Protein AF-A0A0M3HLS8-F1 (afdb_monomer_lite)

Structure (mmCIF, N/CA/C/O backbone):
data_AF-A0A0M3HLS8-F1
#
_entry.id   AF-A0A0M3HLS8-F1
#
loop_
_atom_site.group_PDB
_atom_site.id
_atom_site.type_symbol
_atom_site.label_atom_id
_atom_site.label_alt_id
_atom_site.label_comp_id
_atom_site.label_asym_id
_atom_site.label_entity_id
_atom_site.label_seq_id
_atom_site.pdbx_PDB_ins_code
_atom_site.Cartn_x
_atom_site.Cartn_y
_atom_site.Cartn_z
_atom_site.occupancy
_atom_site.B_iso_or_equiv
_atom_site.auth_seq_id
_atom_site.auth_comp_id
_atom_site.auth_asym_id
_atom_site.auth_atom_id
_atom_site.pdbx_PDB_model_num
ATOM 1 N N . MET A 1 1 ? 12.451 -4.312 -27.061 1.00 71.25 1 MET A N 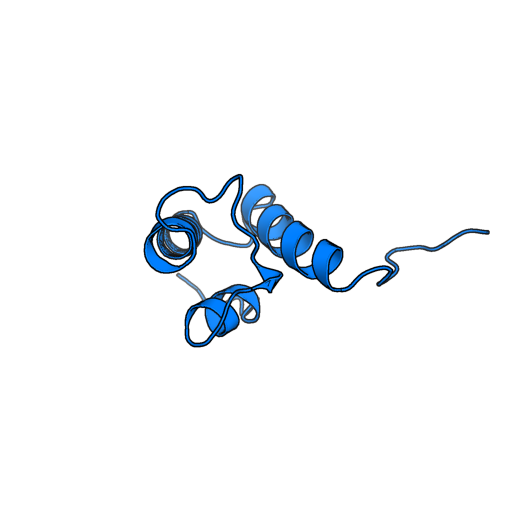1
ATOM 2 C CA . MET A 1 1 ? 11.036 -4.570 -26.718 1.00 71.25 1 MET A CA 1
ATOM 3 C C . MET A 1 1 ? 10.605 -3.487 -25.747 1.00 71.25 1 MET A C 1
ATOM 5 O O . MET A 1 1 ? 11.388 -3.192 -24.855 1.00 71.25 1 MET A O 1
ATOM 9 N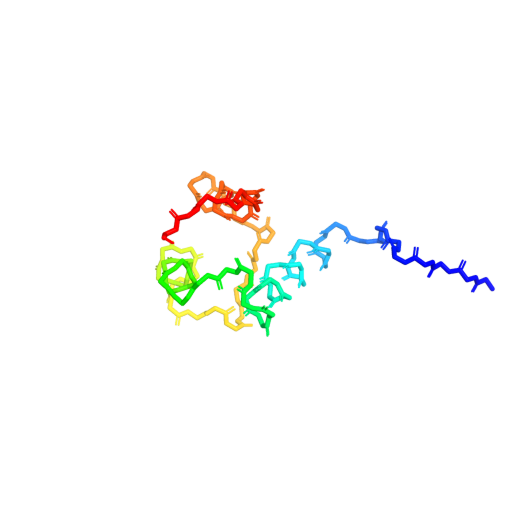 N . ALA A 1 2 ? 9.441 -2.866 -25.949 1.00 85.88 2 ALA A N 1
ATOM 10 C CA . ALA A 1 2 ? 8.906 -1.847 -25.047 1.00 85.88 2 ALA A CA 1
ATOM 11 C C . ALA A 1 2 ? 7.499 -2.261 -24.602 1.00 85.88 2 ALA A C 1
ATOM 13 O O . ALA A 1 2 ? 6.696 -2.681 -25.433 1.00 85.88 2 ALA A O 1
ATOM 14 N N . LEU A 1 3 ? 7.237 -2.159 -23.301 1.00 81.31 3 LEU A N 1
ATOM 15 C CA . LEU A 1 3 ? 5.947 -2.421 -22.671 1.00 81.31 3 LEU A CA 1
ATOM 16 C C . LEU A 1 3 ? 5.583 -1.170 -21.866 1.00 81.31 3 LEU A C 1
ATOM 18 O O . LEU A 1 3 ? 6.339 -0.777 -20.981 1.00 81.31 3 LEU A O 1
ATOM 22 N N . GLY A 1 4 ? 4.471 -0.520 -22.205 1.00 82.31 4 GLY A N 1
ATOM 23 C CA . GLY A 1 4 ? 3.950 0.644 -21.484 1.00 82.31 4 GLY A CA 1
ATOM 24 C C . GLY A 1 4 ? 2.787 0.230 -20.592 1.00 82.31 4 GLY A C 1
ATOM 25 O O . GLY A 1 4 ? 1.906 -0.482 -21.068 1.00 82.31 4 GLY A O 1
ATOM 26 N N . ASN A 1 5 ? 2.811 0.641 -19.318 1.00 88.31 5 ASN A N 1
ATOM 27 C CA . ASN A 1 5 ? 1.760 0.375 -18.320 1.00 88.31 5 ASN A CA 1
ATOM 28 C C . ASN A 1 5 ? 1.267 -1.086 -18.326 1.00 88.31 5 ASN A C 1
ATOM 30 O O . ASN A 1 5 ? 0.072 -1.358 -18.242 1.00 88.31 5 ASN A O 1
ATOM 34 N N . GLY A 1 6 ? 2.197 -2.027 -18.500 1.00 88.25 6 GLY A N 1
ATOM 35 C CA . GLY A 1 6 ? 1.874 -3.439 -18.634 1.00 88.25 6 GLY A CA 1
ATOM 36 C C . GLY A 1 6 ? 1.495 -4.061 -17.295 1.00 88.25 6 GLY A C 1
ATOM 37 O O . GLY A 1 6 ? 2.163 -3.838 -16.288 1.00 88.25 6 GLY A O 1
ATOM 38 N N . TYR A 1 7 ? 0.476 -4.913 -17.313 1.00 89.50 7 TYR A N 1
ATOM 39 C CA . TYR A 1 7 ? 0.189 -5.832 -16.220 1.00 89.50 7 TYR A CA 1
ATOM 40 C C . TYR A 1 7 ? 1.114 -7.049 -16.342 1.00 89.50 7 TYR A C 1
ATOM 42 O O . TYR A 1 7 ? 0.832 -7.990 -17.080 1.00 89.50 7 TYR A O 1
ATOM 50 N N . VAL A 1 8 ? 2.286 -6.967 -15.708 1.00 91.81 8 VAL A N 1
ATOM 51 C CA . VAL A 1 8 ? 3.377 -7.948 -15.883 1.00 91.81 8 VAL A CA 1
ATOM 52 C C . VAL A 1 8 ? 3.384 -9.007 -14.778 1.00 91.81 8 VAL A C 1
ATOM 54 O O . VAL A 1 8 ? 3.804 -10.139 -15.005 1.00 91.81 8 VAL A O 1
ATOM 57 N N . ASN A 1 9 ? 2.920 -8.648 -13.584 1.00 91.56 9 ASN A N 1
ATOM 58 C CA . ASN A 1 9 ? 2.834 -9.540 -12.437 1.00 91.56 9 ASN A CA 1
ATOM 59 C C . ASN A 1 9 ? 1.685 -9.078 -11.537 1.00 91.56 9 ASN A C 1
ATOM 61 O O . ASN A 1 9 ? 1.656 -7.913 -11.147 1.00 91.56 9 ASN A O 1
ATOM 65 N N . GLU A 1 10 ? 0.753 -9.976 -11.223 1.00 86.62 10 GLU A N 1
ATOM 66 C CA . GLU A 1 10 ? -0.435 -9.643 -10.430 1.00 86.62 10 GLU A CA 1
ATOM 67 C C . GLU A 1 10 ? -0.085 -9.136 -9.031 1.00 86.62 10 GLU A C 1
ATOM 69 O O . GLU A 1 10 ? -0.609 -8.109 -8.608 1.00 86.62 10 GLU A O 1
ATOM 74 N N . MET A 1 11 ? 0.845 -9.820 -8.362 1.00 87.75 11 MET A N 1
ATOM 75 C CA . MET A 1 11 ? 1.186 -9.605 -6.963 1.00 87.75 11 MET A CA 1
ATOM 76 C C . MET A 1 11 ? 1.823 -8.232 -6.802 1.00 87.75 11 MET A C 1
ATOM 78 O O . MET A 1 11 ? 1.365 -7.395 -6.026 1.00 87.75 11 MET A O 1
ATOM 82 N N . LEU A 1 12 ? 2.821 -7.961 -7.645 1.00 86.81 12 LEU A N 1
ATOM 83 C CA . LEU A 1 12 ? 3.483 -6.665 -7.692 1.00 86.81 12 LEU A CA 1
ATOM 84 C C . LEU A 1 12 ? 2.520 -5.557 -8.112 1.00 86.81 12 LEU A C 1
ATOM 86 O O . LEU A 1 12 ? 2.615 -4.449 -7.593 1.00 86.81 12 LEU A O 1
ATOM 90 N N . ASN A 1 13 ? 1.594 -5.824 -9.034 1.00 86.44 13 ASN A N 1
ATOM 91 C CA . ASN A 1 13 ? 0.635 -4.813 -9.462 1.00 86.44 13 ASN A CA 1
ATOM 92 C C . ASN A 1 13 ? -0.334 -4.439 -8.332 1.00 86.44 13 ASN A C 1
ATOM 94 O O . ASN A 1 13 ? -0.614 -3.259 -8.159 1.00 86.44 13 ASN A O 1
ATOM 98 N N . ILE A 1 14 ? -0.818 -5.409 -7.550 1.00 86.88 14 ILE A N 1
ATOM 99 C CA . ILE A 1 14 ? -1.698 -5.157 -6.399 1.00 86.88 14 ILE A CA 1
ATOM 100 C C . ILE A 1 14 ? -0.945 -4.357 -5.334 1.00 86.88 14 ILE A C 1
ATOM 102 O O . ILE A 1 14 ? -1.363 -3.242 -5.021 1.00 86.88 14 ILE A O 1
ATOM 106 N N . ASP A 1 15 ? 0.192 -4.864 -4.849 1.00 87.31 15 ASP A N 1
ATOM 107 C CA . ASP A 1 15 ? 0.941 -4.228 -3.757 1.00 87.31 15 ASP A CA 1
ATOM 108 C C . ASP A 1 15 ? 1.366 -2.791 -4.108 1.00 87.31 15 ASP A C 1
ATOM 110 O O . ASP A 1 15 ? 1.103 -1.842 -3.363 1.00 87.31 15 ASP A O 1
ATOM 114 N N . THR A 1 16 ? 1.935 -2.593 -5.302 1.00 88.69 16 THR A N 1
ATOM 115 C CA . THR A 1 16 ? 2.386 -1.260 -5.723 1.00 88.69 16 THR A CA 1
ATOM 116 C C . THR A 1 16 ? 1.228 -0.303 -5.989 1.00 88.69 16 THR A C 1
ATOM 118 O O . THR A 1 16 ? 1.377 0.890 -5.733 1.00 88.69 16 THR A O 1
ATOM 121 N N . SER A 1 17 ? 0.069 -0.787 -6.452 1.00 89.75 17 SER A N 1
ATOM 122 C CA . SER A 1 17 ? -1.089 0.076 -6.720 1.00 89.75 17 SER A CA 1
ATOM 123 C C . SER A 1 17 ? -1.697 0.676 -5.451 1.00 89.75 17 SER A C 1
ATOM 125 O O . SER A 1 17 ? -2.037 1.859 -5.450 1.00 89.75 17 SER A O 1
ATOM 127 N N . VAL A 1 18 ? -1.773 -0.091 -4.359 1.00 89.00 18 VAL A N 1
ATOM 128 C CA . VAL A 1 18 ? -2.277 0.390 -3.060 1.00 89.00 18 VAL A CA 1
ATOM 129 C C . VAL A 1 18 ? -1.342 1.460 -2.496 1.00 89.00 18 VAL A C 1
ATOM 131 O O . VAL A 1 18 ? -1.779 2.545 -2.110 1.00 89.00 18 VAL A O 1
ATOM 134 N N . ARG A 1 19 ? -0.031 1.194 -2.527 1.00 90.94 19 ARG A N 1
ATOM 135 C CA . ARG A 1 19 ? 1.002 2.132 -2.061 1.00 90.94 19 ARG A CA 1
ATOM 136 C C . ARG A 1 19 ? 1.050 3.401 -2.913 1.00 90.94 19 ARG A C 1
ATOM 138 O O . ARG A 1 19 ? 1.177 4.499 -2.377 1.00 90.94 19 ARG A O 1
ATOM 145 N N . TYR A 1 20 ? 0.909 3.260 -4.231 1.00 91.38 20 TYR A N 1
ATOM 146 C CA . TYR A 1 20 ? 0.804 4.388 -5.155 1.00 91.38 20 TYR A CA 1
ATOM 147 C C . TYR A 1 20 ? -0.412 5.258 -4.826 1.00 91.38 20 TYR A C 1
ATOM 149 O O . TYR A 1 20 ? -0.291 6.479 -4.759 1.00 91.38 20 TYR A O 1
ATOM 157 N N . ALA A 1 21 ? -1.569 4.642 -4.578 1.00 89.94 21 ALA A N 1
ATOM 158 C CA . ALA A 1 21 ? -2.793 5.366 -4.271 1.00 89.94 21 ALA A CA 1
ATOM 159 C C . ALA A 1 21 ? -2.664 6.212 -2.993 1.00 89.94 21 ALA A C 1
ATOM 161 O O . ALA A 1 21 ? -3.019 7.390 -3.009 1.00 89.94 21 ALA A O 1
ATOM 162 N N . TYR A 1 22 ? -2.080 5.669 -1.924 1.00 90.38 22 TYR A N 1
ATOM 163 C CA . TYR A 1 22 ? -1.807 6.446 -0.712 1.00 90.38 22 TYR A CA 1
ATOM 164 C C . TYR A 1 22 ? -0.749 7.540 -0.937 1.00 90.38 22 TYR A C 1
ATOM 166 O O . TYR A 1 22 ? -0.986 8.707 -0.631 1.00 90.38 22 TYR A O 1
ATOM 174 N N . GLY A 1 23 ? 0.384 7.207 -1.568 1.00 92.44 23 GLY A N 1
ATOM 175 C CA . GLY A 1 23 ? 1.467 8.165 -1.833 1.00 92.44 23 GLY A CA 1
ATOM 176 C C . GLY A 1 23 ? 1.070 9.347 -2.730 1.00 92.44 23 GLY A C 1
ATOM 177 O O . GLY A 1 23 ? 1.731 10.385 -2.711 1.00 92.44 23 GLY A O 1
ATOM 178 N N . HIS A 1 24 ? -0.019 9.207 -3.490 1.00 93.38 24 HIS A N 1
ATOM 179 C CA . HIS A 1 24 ? -0.592 10.254 -4.335 1.00 93.38 24 HIS A CA 1
ATOM 180 C C . HIS A 1 24 ? -1.908 10.844 -3.797 1.00 93.38 24 HIS A C 1
ATOM 182 O O . HIS A 1 24 ? -2.545 11.626 -4.502 1.00 93.38 24 HIS A O 1
ATOM 188 N N . GLY A 1 25 ? -2.308 10.513 -2.564 1.00 89.69 25 GLY A N 1
ATOM 189 C CA . GLY A 1 25 ? -3.491 11.081 -1.908 1.00 89.69 25 GLY A CA 1
ATOM 190 C C . GLY A 1 25 ? -4.829 10.657 -2.520 1.00 89.69 25 GLY A C 1
ATOM 191 O O . GLY A 1 25 ? -5.822 11.360 -2.362 1.00 89.69 25 GLY A O 1
ATOM 192 N N . ILE A 1 26 ? -4.857 9.535 -3.243 1.00 88.81 26 ILE A N 1
ATOM 193 C CA . ILE A 1 26 ? -6.088 8.914 -3.756 1.00 88.81 26 ILE A CA 1
ATOM 194 C C . ILE A 1 26 ? -6.829 8.203 -2.615 1.00 88.81 26 ILE A C 1
ATOM 196 O O . ILE A 1 26 ? -8.055 8.192 -2.594 1.00 88.81 26 ILE A O 1
ATOM 200 N N . ILE A 1 27 ? -6.078 7.627 -1.672 1.00 86.94 27 ILE A N 1
ATOM 201 C CA . ILE A 1 27 ? -6.590 7.034 -0.433 1.00 86.94 27 ILE A CA 1
ATOM 202 C C . ILE A 1 27 ? -6.216 7.962 0.720 1.00 86.94 27 ILE A C 1
ATOM 204 O O . ILE A 1 27 ? -5.070 8.404 0.817 1.00 86.94 27 ILE A O 1
ATOM 208 N N . ASP A 1 28 ? -7.182 8.258 1.583 1.00 88.00 28 ASP A N 1
ATOM 209 C CA . ASP A 1 28 ? -6.981 9.113 2.743 1.00 88.00 28 ASP A CA 1
ATOM 210 C C . ASP A 1 28 ? -6.241 8.396 3.889 1.00 88.00 28 ASP A C 1
ATOM 212 O O . ASP A 1 28 ? -6.218 7.168 4.002 1.00 88.00 28 ASP A O 1
ATOM 216 N N . GLU A 1 29 ? -5.666 9.197 4.784 1.00 91.06 29 GLU A N 1
ATOM 217 C CA . GLU A 1 29 ? -4.917 8.746 5.961 1.00 91.06 29 GLU A CA 1
ATOM 218 C C . GLU A 1 29 ? -5.733 7.811 6.868 1.00 91.06 29 GLU A C 1
ATOM 220 O O . GLU A 1 29 ? -5.194 6.870 7.445 1.00 91.06 29 GLU A O 1
ATOM 225 N N . LYS A 1 30 ? -7.044 8.030 7.015 1.00 92.00 30 LYS A N 1
ATOM 226 C CA . LYS A 1 30 ? -7.878 7.182 7.874 1.00 92.00 30 LYS A CA 1
ATOM 227 C C . LYS A 1 30 ? -8.040 5.800 7.244 1.00 92.00 30 LYS A C 1
ATOM 229 O O . LYS A 1 30 ? -7.853 4.812 7.948 1.00 92.00 30 LYS A O 1
ATOM 234 N N . THR A 1 31 ? -8.317 5.720 5.946 1.00 89.56 31 THR A N 1
ATOM 235 C CA . THR A 1 31 ? -8.385 4.443 5.220 1.00 89.56 31 THR A CA 1
ATOM 236 C C . THR A 1 31 ? -7.043 3.704 5.254 1.00 89.56 31 THR A C 1
ATOM 238 O O . THR A 1 31 ? -7.013 2.497 5.498 1.00 89.56 31 THR A O 1
ATOM 241 N N . TRP A 1 32 ? -5.926 4.421 5.099 1.00 90.88 32 TRP A N 1
ATOM 242 C CA . TRP A 1 32 ? -4.581 3.854 5.233 1.00 90.88 32 TRP A CA 1
ATOM 243 C C . TRP A 1 32 ? -4.321 3.268 6.631 1.00 90.88 32 TRP A C 1
ATOM 245 O O . TRP A 1 32 ? -3.905 2.116 6.754 1.00 90.88 32 TRP A O 1
ATOM 255 N N . ASN A 1 33 ? -4.653 4.009 7.692 1.00 92.19 33 ASN A N 1
ATOM 256 C CA . ASN A 1 33 ? -4.505 3.542 9.074 1.00 92.19 33 ASN A CA 1
ATOM 257 C C . ASN A 1 33 ? -5.438 2.364 9.411 1.00 92.19 33 ASN A C 1
ATOM 259 O O . ASN A 1 33 ? -5.079 1.472 10.186 1.00 92.19 33 ASN A O 1
ATOM 263 N N . THR A 1 34 ? -6.637 2.322 8.827 1.00 91.38 34 THR A N 1
ATOM 264 C CA . THR A 1 34 ? -7.540 1.169 8.951 1.00 91.38 34 THR A CA 1
ATOM 265 C C . THR A 1 34 ? -6.943 -0.065 8.273 1.00 91.38 34 THR A C 1
ATOM 267 O O . THR A 1 34 ? -6.917 -1.132 8.882 1.00 91.38 34 THR A O 1
ATOM 270 N N . LEU A 1 35 ? -6.381 0.073 7.069 1.00 90.19 35 LEU A N 1
ATOM 271 C CA . LEU A 1 35 ? -5.647 -1.008 6.401 1.00 90.19 35 LEU A CA 1
ATOM 272 C C . LEU A 1 35 ? -4.469 -1.500 7.250 1.00 90.19 35 LEU A C 1
ATOM 274 O O . LEU A 1 35 ? -4.306 -2.705 7.438 1.00 90.19 35 LEU A O 1
ATOM 278 N N . GLU A 1 36 ? -3.679 -0.587 7.811 1.00 90.69 36 GLU A N 1
ATOM 279 C CA . GLU A 1 36 ? -2.540 -0.953 8.648 1.00 90.69 36 GLU A CA 1
ATOM 280 C C . GLU A 1 36 ? -2.965 -1.751 9.890 1.00 90.69 36 GLU A C 1
ATOM 282 O O . GLU A 1 36 ? -2.402 -2.809 10.191 1.00 90.69 36 GLU A O 1
ATOM 287 N N . SER A 1 37 ? -3.969 -1.254 10.609 1.00 92.12 37 SER A N 1
ATOM 288 C CA . SER A 1 37 ? -4.406 -1.840 11.878 1.00 92.12 37 SER A CA 1
ATOM 289 C C . SER A 1 37 ? -5.180 -3.145 11.701 1.00 92.12 37 SER A C 1
ATOM 291 O O . SER A 1 37 ? -4.926 -4.106 12.429 1.00 92.12 37 SER A O 1
ATOM 293 N N . GLU A 1 38 ? -6.097 -3.206 10.736 1.00 90.25 38 GLU A N 1
ATOM 294 C CA . GLU A 1 38 ? -6.998 -4.348 10.566 1.00 90.25 38 GLU A CA 1
ATOM 295 C C . GLU A 1 38 ? -6.422 -5.436 9.657 1.00 90.25 38 GLU A C 1
ATOM 297 O O . GLU A 1 38 ? -6.727 -6.613 9.849 1.00 90.25 38 GLU A O 1
ATOM 302 N N . CYS A 1 39 ? -5.576 -5.065 8.691 1.00 89.19 39 CYS A N 1
ATOM 303 C CA . CYS A 1 39 ? -5.105 -5.983 7.650 1.00 89.19 39 CYS A CA 1
ATOM 304 C C . CYS A 1 39 ? -3.604 -6.256 7.689 1.00 89.19 39 CYS A C 1
ATOM 306 O O . CYS A 1 39 ? -3.169 -7.261 7.135 1.00 89.19 39 CYS A O 1
ATOM 308 N N . CYS A 1 40 ? -2.826 -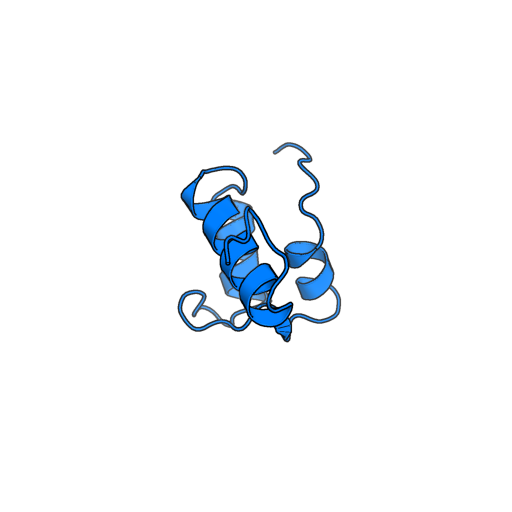5.412 8.369 1.00 88.25 40 CYS A N 1
ATOM 309 C CA . CYS A 1 40 ? -1.365 -5.505 8.394 1.00 88.25 40 CYS A CA 1
ATOM 310 C C . CYS A 1 40 ? -0.773 -5.578 9.806 1.00 88.25 40 CYS A C 1
ATOM 312 O O . CYS A 1 40 ? 0.437 -5.433 9.971 1.00 88.25 40 CYS A O 1
ATOM 314 N N . GLN A 1 41 ? -1.605 -5.792 10.831 1.00 87.56 41 GLN A N 1
ATOM 315 C CA . GLN A 1 41 ? -1.172 -5.966 12.224 1.00 87.56 41 GLN A CA 1
ATOM 316 C C . GLN A 1 41 ? -0.283 -4.819 12.754 1.00 87.56 41 GLN A C 1
ATOM 318 O O . GLN A 1 41 ? 0.540 -5.037 13.642 1.00 87.56 41 GLN A O 1
ATOM 323 N N . GLY A 1 42 ? -0.440 -3.599 12.227 1.00 83.44 42 GLY A N 1
ATOM 324 C CA . GLY A 1 42 ? 0.363 -2.439 12.626 1.00 83.44 42 GLY A CA 1
ATOM 325 C C . GLY A 1 42 ? 1.716 -2.299 11.918 1.00 83.44 42 GLY A C 1
ATOM 326 O O . GLY A 1 42 ? 2.556 -1.539 12.391 1.00 83.44 42 GLY A O 1
ATOM 327 N N . CYS A 1 43 ? 1.973 -3.060 10.849 1.00 83.62 43 CYS A N 1
ATOM 328 C CA . CYS A 1 43 ? 3.207 -2.972 10.063 1.00 83.62 43 CYS A CA 1
ATOM 329 C C . CYS A 1 43 ? 2.898 -2.934 8.561 1.00 83.62 43 CYS A C 1
ATOM 331 O O . CYS A 1 43 ? 3.079 -3.923 7.846 1.00 83.62 43 CYS A O 1
ATOM 333 N N . ILE A 1 44 ? 2.435 -1.786 8.064 1.00 85.12 44 ILE A N 1
ATOM 334 C CA . ILE A 1 44 ? 2.014 -1.655 6.659 1.00 85.12 44 ILE A CA 1
ATOM 335 C C . ILE A 1 44 ? 3.177 -1.686 5.651 1.00 85.12 44 ILE A C 1
ATOM 337 O O . ILE A 1 44 ? 3.025 -2.129 4.509 1.00 85.12 44 ILE A O 1
ATOM 341 N N . ASP A 1 45 ? 4.378 -1.291 6.074 1.00 82.12 45 ASP A N 1
ATOM 342 C CA . ASP A 1 45 ? 5.571 -1.255 5.217 1.00 82.12 45 ASP A CA 1
ATOM 343 C C . ASP A 1 45 ? 5.991 -2.638 4.710 1.00 82.12 45 ASP A C 1
ATOM 345 O O . ASP A 1 45 ? 6.485 -2.763 3.592 1.00 82.12 45 ASP A O 1
ATOM 349 N N . THR A 1 46 ? 5.755 -3.680 5.508 1.00 84.56 46 THR A N 1
ATOM 350 C CA . THR A 1 46 ? 6.087 -5.076 5.180 1.00 84.56 46 THR A CA 1
ATOM 351 C C . THR A 1 46 ? 4.855 -5.928 4.893 1.00 84.56 46 THR A C 1
ATOM 353 O O . THR A 1 46 ? 4.965 -7.147 4.789 1.00 84.56 46 THR A O 1
ATOM 356 N N . CYS A 1 47 ? 3.680 -5.305 4.819 1.00 85.56 47 CYS A N 1
ATOM 357 C CA . CYS A 1 47 ? 2.421 -5.993 4.595 1.00 85.56 47 CYS A CA 1
ATOM 358 C C . CYS A 1 47 ? 2.310 -6.494 3.158 1.00 85.56 47 CYS A C 1
ATOM 360 O O . CYS A 1 47 ? 2.559 -5.736 2.218 1.00 85.56 47 CYS A O 1
ATOM 362 N N . ASP A 1 48 ? 1.903 -7.752 3.006 1.00 88.88 48 ASP A N 1
ATOM 363 C CA . ASP A 1 48 ? 1.588 -8.337 1.711 1.00 88.88 48 ASP A CA 1
ATOM 364 C C . ASP A 1 48 ? 0.089 -8.185 1.422 1.00 88.88 48 ASP A C 1
ATOM 366 O O . ASP A 1 48 ? -0.750 -8.955 1.898 1.00 88.88 48 ASP A O 1
ATOM 370 N N . PHE A 1 49 ? -0.263 -7.176 0.623 1.00 87.56 49 PHE A N 1
ATOM 371 C CA . PHE A 1 49 ? -1.655 -6.931 0.235 1.00 87.56 49 PHE A CA 1
ATOM 372 C C . PHE A 1 49 ? -2.239 -8.013 -0.678 1.00 87.56 49 PHE A C 1
ATOM 374 O O . PHE A 1 49 ? -3.451 -8.040 -0.896 1.00 87.56 49 PHE A O 1
ATOM 381 N N . THR A 1 50 ? -1.413 -8.908 -1.216 1.00 86.31 50 THR A N 1
ATOM 382 C CA . THR A 1 50 ? -1.868 -9.989 -2.093 1.00 86.31 50 THR A CA 1
ATOM 383 C C . THR A 1 50 ? -2.494 -11.142 -1.317 1.00 86.31 50 THR A C 1
ATOM 385 O O . THR A 1 50 ? -3.369 -11.835 -1.833 1.00 86.31 50 THR A O 1
ATOM 388 N N . GLU A 1 51 ? -2.127 -11.283 -0.041 1.00 86.56 51 GLU A N 1
ATOM 389 C CA . GLU A 1 51 ? -2.725 -12.237 0.894 1.00 86.56 51 GLU A CA 1
ATOM 390 C C . GLU A 1 51 ? -3.969 -11.672 1.602 1.00 86.56 51 GLU A C 1
ATOM 392 O O . GLU A 1 51 ? -4.571 -12.334 2.454 1.00 86.56 51 GLU A O 1
ATOM 397 N N . ALA A 1 52 ? -4.399 -10.453 1.254 1.00 85.69 52 ALA A N 1
ATOM 398 C CA . ALA A 1 52 ? -5.594 -9.852 1.824 1.00 85.69 52 ALA A CA 1
ATOM 399 C C . ALA A 1 52 ? -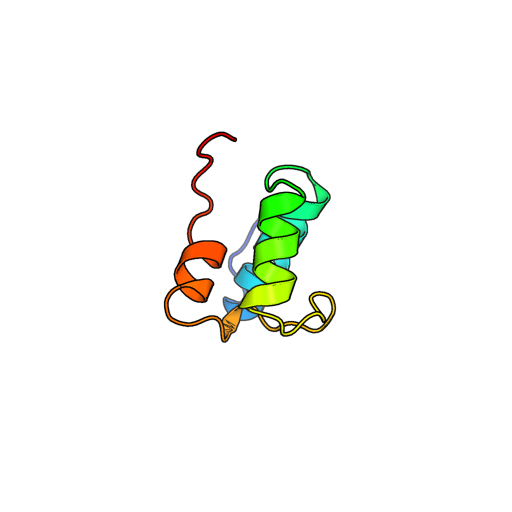6.832 -10.703 1.493 1.00 85.69 52 ALA A C 1
ATOM 401 O O . ALA A 1 52 ? -7.149 -10.969 0.334 1.00 85.69 52 ALA A O 1
ATOM 402 N N . THR A 1 53 ? -7.577 -11.108 2.523 1.00 85.69 53 THR A N 1
ATOM 403 C CA . THR A 1 53 ? -8.804 -11.911 2.391 1.00 85.69 53 THR A CA 1
ATOM 404 C C . THR A 1 53 ? -10.000 -11.213 3.040 1.00 85.69 53 THR A C 1
ATOM 406 O O . THR A 1 53 ? -9.852 -10.268 3.815 1.00 85.69 53 THR A O 1
ATOM 409 N N . GLY A 1 54 ? -11.219 -11.641 2.699 1.00 89.81 54 GLY A N 1
ATOM 410 C CA . GLY A 1 54 ? -12.446 -11.145 3.332 1.00 89.81 54 GLY A CA 1
ATOM 411 C C . GLY A 1 5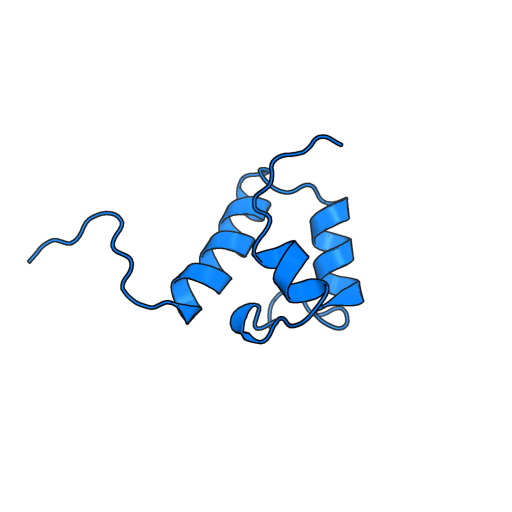4 ? -12.610 -9.622 3.245 1.00 89.81 54 GLY A C 1
ATOM 412 O O . GLY A 1 54 ? -12.647 -9.055 2.153 1.00 89.81 54 GLY A O 1
ATOM 413 N N . HIS A 1 55 ? -12.732 -8.961 4.401 1.00 87.19 55 HIS A N 1
ATOM 414 C CA . HIS A 1 55 ? -12.867 -7.502 4.479 1.00 87.19 55 HIS A CA 1
ATOM 415 C C . HIS A 1 55 ? -11.631 -6.771 3.929 1.00 87.19 55 HIS A C 1
ATOM 417 O O . HIS A 1 55 ? -11.781 -5.819 3.167 1.00 87.19 55 HIS A O 1
ATOM 423 N N . CYS A 1 56 ? -10.428 -7.273 4.215 1.00 87.00 56 CYS A N 1
ATOM 424 C CA . CYS A 1 56 ? -9.173 -6.697 3.738 1.00 87.00 56 CYS A CA 1
ATOM 425 C C . CYS A 1 56 ? -9.042 -6.772 2.218 1.00 87.00 56 CYS A C 1
ATOM 427 O O . CYS A 1 56 ? -8.665 -5.790 1.585 1.00 87.00 56 CYS A O 1
ATOM 429 N N . ALA A 1 57 ? -9.447 -7.897 1.615 1.00 87.38 57 ALA A N 1
ATOM 430 C CA . ALA A 1 57 ? -9.506 -8.018 0.158 1.00 87.38 57 ALA A CA 1
ATOM 431 C C . ALA A 1 57 ? -10.407 -6.939 -0.444 1.00 87.38 57 ALA A C 1
ATOM 433 O O . ALA A 1 57 ? -10.080 -6.352 -1.470 1.00 87.38 57 ALA A O 1
ATOM 434 N N . ARG A 1 58 ? -11.540 -6.655 0.209 1.00 84.94 58 ARG A N 1
ATOM 435 C CA . ARG A 1 58 ? -12.485 -5.631 -0.232 1.00 84.94 58 ARG A CA 1
ATOM 436 C C . ARG A 1 58 ? -11.912 -4.222 -0.083 1.00 84.94 58 ARG A C 1
ATOM 438 O O . ARG A 1 58 ? -12.091 -3.437 -0.996 1.00 84.94 58 ARG A O 1
ATOM 445 N N . MET A 1 59 ? -11.178 -3.916 0.984 1.00 84.75 59 MET A N 1
ATOM 446 C CA . MET A 1 59 ? -10.498 -2.618 1.115 1.00 84.75 59 MET A CA 1
ATOM 447 C C . MET A 1 59 ? -9.380 -2.425 0.080 1.00 84.75 59 MET A C 1
ATOM 449 O O . MET A 1 59 ? -9.232 -1.337 -0.458 1.00 84.75 59 MET A O 1
ATOM 453 N N . VAL A 1 60 ? -8.635 -3.486 -0.250 1.00 85.62 60 VAL A N 1
ATOM 454 C CA . VAL A 1 60 ? -7.574 -3.455 -1.274 1.00 85.62 60 VAL A CA 1
ATOM 455 C C . VAL A 1 60 ? -8.142 -3.350 -2.698 1.00 85.62 60 VAL A C 1
ATOM 457 O O . VAL A 1 60 ? -7.572 -2.669 -3.546 1.00 85.62 60 VAL A O 1
ATOM 460 N N . SER A 1 61 ? -9.260 -4.029 -2.979 1.00 71.44 61 SER A N 1
ATOM 461 C CA . SER A 1 61 ? -9.873 -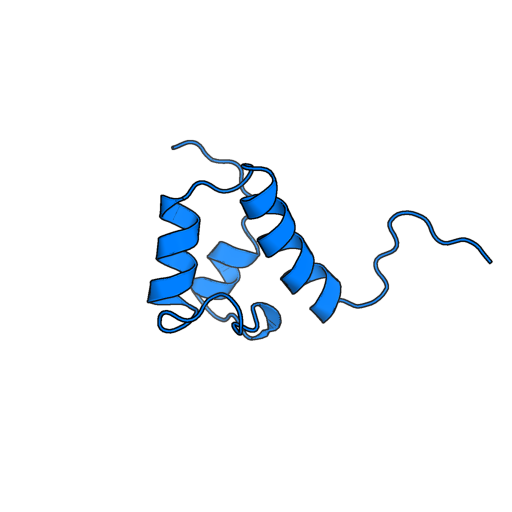4.085 -4.319 1.00 71.44 61 SER A CA 1
ATOM 462 C C . SER A 1 61 ? -10.855 -2.952 -4.607 1.00 71.44 61 SER A C 1
ATOM 464 O O . SER A 1 61 ? -11.040 -2.588 -5.769 1.00 71.44 61 SER A O 1
ATOM 466 N N . LEU A 1 62 ? -11.460 -2.361 -3.577 1.00 58.84 62 LEU A N 1
ATOM 467 C CA . LEU A 1 62 ? -12.234 -1.137 -3.711 1.00 58.84 62 LEU A CA 1
ATOM 468 C C . LEU A 1 62 ? -11.276 0.054 -3.752 1.00 58.84 62 LEU A C 1
ATOM 470 O O . LEU A 1 62 ? -11.187 0.844 -2.821 1.00 58.84 62 LEU A O 1
ATOM 474 N N . GLN A 1 63 ? -10.685 0.268 -4.926 1.00 53.06 63 GLN A N 1
ATOM 475 C CA . GLN A 1 63 ? -10.422 1.619 -5.431 1.00 53.06 63 GLN A CA 1
ATOM 476 C C . GLN A 1 63 ? -11.752 2.337 -5.750 1.00 53.06 63 GLN A C 1
ATOM 478 O O . GLN A 1 63 ? -11.869 3.050 -6.747 1.00 53.06 63 GLN A O 1
ATOM 483 N N . GLU A 1 64 ? -12.802 2.111 -4.956 1.00 40.09 64 GLU A N 1
ATOM 484 C CA . GLU A 1 64 ? -13.984 2.947 -5.011 1.00 40.09 64 GLU A CA 1
ATOM 485 C C . GLU A 1 64 ? -13.618 4.228 -4.283 1.00 40.09 64 GLU A C 1
ATOM 487 O O . GLU A 1 64 ? -13.621 4.303 -3.057 1.00 40.09 64 GLU A O 1
ATOM 492 N N . VAL A 1 65 ? -13.275 5.229 -5.093 1.00 46.69 65 VAL A N 1
ATOM 493 C CA . VAL A 1 65 ? -13.467 6.635 -4.761 1.00 46.69 65 VAL A CA 1
ATOM 494 C C . VAL A 1 65 ? -14.915 6.770 -4.301 1.00 46.69 65 VAL A C 1
ATOM 496 O O . VAL A 1 65 ? -15.832 6.876 -5.110 1.00 46.69 65 VAL A O 1
ATOM 499 N N . ASN A 1 66 ? -15.124 6.679 -2.998 1.00 35.72 66 ASN A N 1
ATOM 500 C CA . ASN A 1 66 ? -16.342 7.111 -2.355 1.00 35.72 66 ASN A CA 1
ATOM 501 C C . ASN A 1 66 ? -15.911 7.902 -1.134 1.00 35.72 66 ASN A C 1
ATOM 503 O O . ASN A 1 66 ? -15.460 7.344 -0.136 1.00 35.72 66 ASN A O 1
ATOM 507 N N . ASP A 1 67 ? -15.996 9.212 -1.339 1.00 35.47 67 ASP A N 1
ATOM 508 C CA . ASP A 1 67 ? -16.037 10.295 -0.371 1.00 35.47 67 ASP A CA 1
ATOM 509 C C . ASP A 1 67 ? -15.993 9.856 1.104 1.00 35.47 67 ASP A C 1
ATOM 511 O O . ASP A 1 67 ? -16.952 9.298 1.652 1.00 35.47 67 ASP A O 1
ATOM 515 N N . CYS A 1 68 ? -14.893 10.222 1.764 1.00 36.97 68 CYS A N 1
ATOM 516 C CA . CYS A 1 68 ? -15.034 10.980 3.004 1.00 36.97 68 CYS A CA 1
ATOM 517 C C . CYS A 1 68 ? -15.294 12.448 2.651 1.00 36.97 68 CYS A C 1
ATOM 519 O O . CYS A 1 68 ? -14.554 12.976 1.791 1.00 36.97 68 CYS A O 1
#

pLDDT: mean 83.04, std 14.09, range [35.47, 93.38]

Organism: Ascaris lumbricoides (NCBI:txid6252)

Sequence (68 aa):
MALGNGYVNEMLNIDTSVRYAYGHGIIDEKTWNTLESECCQGCIDTCDFTEATGHCARMVSLQEVNDC

Radius of gyration: 12.63 Å; chains: 1; bounding box: 27×23×39 Å

Foldseek 3Di:
DDDDPDPPDPQCCLLVVVVVCVVVVLDDPVLVVCLCVVPVVNCSVPGRLVPQDDVSVVSSPPSPPDDD

Secondary structure (DSSP, 8-state):
---SS----HHHHHHHHHHHHHHTTSS-HHHHHHHHHHHSTT-GGG--GGG--HHHHHHHH-------

InterPro domains:
  IPR001563 Peptidase S10, serine carboxypeptidase [PF00450] (1-58)
  IPR029058 Alpha/Beta hydrolase fold [G3DSA:3.40.50.1820] (1-68)
  IPR029058 Alpha/Beta hydrolase fold [SSF53474] (2-61)